Protein AF-A0A1B6FCB6-F1 (afdb_monomer_lite)

pLDDT: mean 85.63, std 16.5, range [36.84, 97.69]

Foldseek 3Di:
DDDDDDDPPPPPPDDPVDPPPVVVVVVVDPDDVVVVCVVVDPPVLVVLLVVLVVLLVVDPLLPDDDDDDPVVVVVSLLVVLVSSLVSCSCPCLVVDDPVVSVSSLVSSLVSVCVRPVSNSVCCCVVQVVVLVCCVPVNDPVSVVVNVCSSVVND

Sequence (154 aa):
MSPTPGVSMMEEPAATVSVSLLDKFRKEASFNWEKMRLNIEDPEQLAVKYRVWRMLEQNHVFERRPTALSDEEKRLTAKQLIELHHSGVFDNIHTQCYKKRTRYIMTVNEATNLYNPSLSVKHALGVTLFANAILSLGTDRHKKFFNDVWEGKI

Structure (mmCIF, N/CA/C/O backbone):
data_AF-A0A1B6FCB6-F1
#
_entry.id   AF-A0A1B6FCB6-F1
#
loop_
_atom_site.group_PDB
_atom_site.id
_atom_site.type_symbol
_atom_site.label_atom_id
_atom_site.label_alt_id
_atom_site.label_comp_id
_atom_site.label_asym_id
_atom_site.label_entity_id
_atom_site.label_seq_id
_atom_site.pdbx_PDB_ins_code
_atom_site.Cartn_x
_atom_site.Cartn_y
_atom_site.Cartn_z
_atom_site.occupancy
_atom_site.B_iso_or_equiv
_atom_site.auth_seq_id
_atom_site.auth_comp_id
_atom_site.auth_asym_id
_atom_site.auth_atom_id
_atom_site.pdbx_PDB_model_num
ATOM 1 N N . MET A 1 1 ? 18.555 22.188 67.533 1.00 43.06 1 MET A N 1
ATOM 2 C CA . MET A 1 1 ? 18.518 22.156 66.057 1.00 43.06 1 MET A CA 1
ATOM 3 C C . MET A 1 1 ? 17.663 20.974 65.652 1.00 43.06 1 MET A C 1
ATOM 5 O O . MET A 1 1 ? 18.099 19.838 65.765 1.00 43.06 1 MET A O 1
ATOM 9 N N . SER A 1 2 ? 16.405 21.247 65.335 1.00 38.94 2 SER A N 1
ATOM 10 C CA . SER A 1 2 ? 15.399 20.261 64.941 1.00 38.94 2 SER A CA 1
ATOM 11 C C . SER A 1 2 ? 15.587 19.937 63.454 1.00 38.94 2 SER A C 1
ATOM 13 O O . SER A 1 2 ? 15.741 20.884 62.680 1.00 38.94 2 SER A O 1
ATOM 15 N N . PRO A 1 3 ? 15.585 18.664 63.025 1.00 39.31 3 PRO A N 1
ATOM 16 C CA . PRO A 1 3 ? 15.655 18.343 61.610 1.00 39.31 3 PRO A CA 1
ATOM 17 C C . PRO A 1 3 ? 14.285 18.560 60.957 1.00 39.31 3 PRO A C 1
ATOM 19 O O . PRO A 1 3 ? 13.244 18.195 61.504 1.00 39.31 3 PRO A O 1
ATOM 22 N N . THR A 1 4 ? 14.302 19.201 59.794 1.00 44.34 4 THR A N 1
ATOM 23 C CA . THR A 1 4 ? 13.161 19.473 58.916 1.00 44.34 4 THR A CA 1
ATOM 24 C C . THR A 1 4 ? 12.507 18.167 58.434 1.00 44.34 4 THR A C 1
ATOM 26 O O . THR A 1 4 ? 13.232 17.222 58.114 1.00 44.34 4 THR A O 1
ATOM 29 N N . PRO A 1 5 ? 11.166 18.079 58.324 1.00 43.72 5 PRO A N 1
ATOM 30 C CA . PRO A 1 5 ? 10.506 16.896 57.781 1.00 43.72 5 PRO A CA 1
ATOM 31 C C . PRO A 1 5 ? 10.718 16.825 56.267 1.00 43.72 5 PRO A C 1
ATOM 33 O O . PRO A 1 5 ? 10.498 17.803 55.551 1.00 43.72 5 PRO A O 1
ATOM 36 N N . GLY A 1 6 ? 11.149 15.656 55.794 1.00 39.31 6 GLY A N 1
ATOM 37 C CA . GLY A 1 6 ? 11.317 15.361 54.379 1.00 39.31 6 GLY A CA 1
ATOM 38 C C . GLY A 1 6 ? 10.006 15.516 53.613 1.00 39.31 6 GLY A C 1
ATOM 39 O O . GLY A 1 6 ? 8.966 14.990 54.008 1.00 39.31 6 GLY A O 1
ATOM 40 N N . VAL A 1 7 ? 10.075 16.235 52.495 1.00 43.25 7 VAL A N 1
ATOM 41 C CA . VAL A 1 7 ? 9.021 16.272 51.484 1.00 43.25 7 VAL A CA 1
ATOM 42 C C . VAL A 1 7 ? 8.939 14.873 50.879 1.00 43.25 7 VAL A C 1
ATOM 44 O O . VAL A 1 7 ? 9.771 14.485 50.062 1.00 43.25 7 VAL A O 1
ATOM 47 N N . SER A 1 8 ? 7.949 14.097 51.317 1.00 41.72 8 SER A N 1
ATOM 48 C CA . SER A 1 8 ? 7.507 12.902 50.609 1.00 41.72 8 SER A CA 1
ATOM 49 C C . SER A 1 8 ? 6.892 13.374 49.294 1.00 41.72 8 SER A C 1
ATOM 51 O O . SER A 1 8 ? 5.743 13.812 49.252 1.00 41.72 8 SER A O 1
ATOM 53 N N . MET A 1 9 ? 7.696 13.371 48.228 1.00 36.84 9 MET A N 1
ATOM 54 C CA . MET A 1 9 ? 7.165 13.436 46.874 1.00 36.84 9 MET A CA 1
ATOM 55 C C . MET A 1 9 ? 6.403 12.135 46.656 1.00 36.84 9 MET A C 1
ATOM 57 O O . MET A 1 9 ? 7.003 11.073 46.509 1.00 36.84 9 MET A O 1
ATOM 61 N N . MET A 1 10 ? 5.077 12.225 46.736 1.00 38.28 10 MET A N 1
ATOM 62 C CA . MET A 1 10 ? 4.185 11.190 46.242 1.00 38.28 10 MET A CA 1
ATOM 63 C C . MET A 1 10 ? 4.555 10.947 44.779 1.00 38.28 10 MET A C 1
ATOM 65 O O . MET A 1 10 ? 4.301 11.795 43.926 1.00 38.28 10 MET A O 1
ATOM 69 N N . GLU A 1 11 ? 5.202 9.816 44.508 1.00 40.84 11 GLU A N 1
ATOM 70 C CA . GLU A 1 11 ? 5.254 9.256 43.166 1.00 40.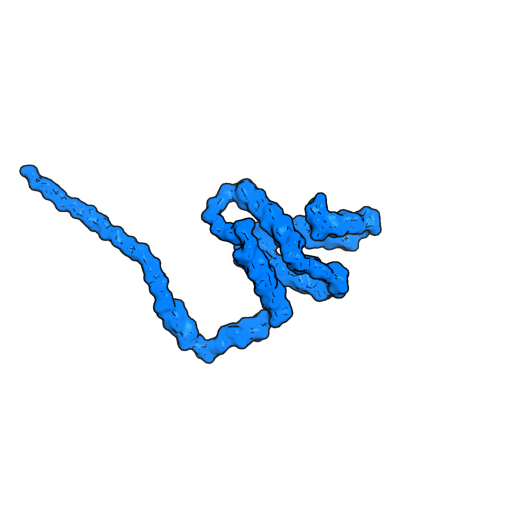84 11 GLU A CA 1
ATOM 71 C C . GLU A 1 11 ? 3.807 9.053 42.718 1.00 40.84 11 GLU A C 1
ATOM 73 O O . GLU A 1 11 ? 3.060 8.258 43.289 1.00 40.84 11 GLU A O 1
ATOM 78 N N . GLU A 1 12 ? 3.395 9.843 41.733 1.00 42.38 12 GLU A N 1
ATOM 79 C CA . GLU A 1 12 ? 2.123 9.690 41.050 1.00 42.38 12 GLU A CA 1
ATOM 80 C C . GLU A 1 12 ? 2.137 8.308 40.371 1.00 42.38 12 GLU A C 1
ATOM 82 O O . GLU A 1 12 ? 2.981 8.067 39.501 1.00 42.38 12 GLU A O 1
ATOM 87 N N . PRO A 1 13 ? 1.284 7.349 40.781 1.00 40.38 13 PRO A N 1
ATOM 88 C CA . PRO A 1 13 ? 1.347 6.017 40.214 1.00 40.38 13 PRO A CA 1
ATOM 89 C C . PRO A 1 13 ? 0.907 6.101 38.756 1.00 40.38 13 PRO A C 1
ATOM 91 O O . PRO A 1 13 ? -0.230 6.469 38.454 1.00 40.38 13 PRO A O 1
ATOM 94 N N . ALA A 1 14 ? 1.843 5.762 37.865 1.00 47.25 14 ALA A N 1
ATOM 95 C CA . ALA A 1 14 ? 1.645 5.648 36.431 1.00 47.25 14 ALA A CA 1
ATOM 96 C C . ALA A 1 14 ? 0.283 5.011 36.139 1.00 47.25 14 ALA A C 1
ATOM 98 O O . ALA A 1 14 ? 0.005 3.891 36.577 1.00 47.25 14 ALA A O 1
ATOM 99 N N . ALA A 1 15 ? -0.566 5.762 35.434 1.00 47.34 15 ALA A N 1
ATOM 100 C CA . ALA A 1 15 ? -1.922 5.378 35.096 1.00 47.34 15 ALA A CA 1
ATOM 101 C C . ALA A 1 15 ? -1.939 3.965 34.503 1.00 47.34 15 ALA A C 1
ATOM 103 O O . ALA A 1 15 ? -1.626 3.741 33.333 1.00 47.34 15 ALA A O 1
ATOM 104 N N . THR A 1 16 ? -2.351 3.003 35.322 1.00 49.72 16 THR A N 1
ATOM 105 C CA . THR A 1 16 ? -2.862 1.724 34.858 1.00 49.72 16 THR A CA 1
ATOM 106 C C . THR A 1 16 ? -4.172 2.049 34.159 1.00 49.72 16 THR A C 1
ATOM 108 O O . THR A 1 16 ? -5.237 2.054 34.772 1.00 49.72 16 THR A O 1
ATOM 111 N N . VAL A 1 17 ? -4.090 2.432 32.878 1.00 53.88 17 VAL A N 1
ATOM 112 C CA . VAL A 1 17 ? -5.258 2.630 32.018 1.00 53.88 17 VAL A CA 1
ATOM 113 C C . VAL A 1 17 ? -5.994 1.304 32.010 1.00 53.88 17 VAL A C 1
ATOM 115 O O . VAL A 1 17 ? -5.611 0.337 31.354 1.00 53.88 17 VAL A O 1
ATOM 118 N N . SER A 1 18 ? -7.005 1.256 32.868 1.00 54.03 18 SER A N 1
ATOM 119 C CA . SER A 1 18 ? -7.743 0.063 33.205 1.00 54.03 18 SER A CA 1
ATOM 120 C C . SER A 1 18 ? -8.328 -0.515 31.930 1.00 54.03 18 SER A C 1
ATOM 122 O O . SER A 1 18 ? -9.034 0.177 31.191 1.00 54.03 18 SER A O 1
ATOM 124 N N . VAL A 1 19 ? -8.112 -1.808 31.736 1.00 57.91 19 VAL A N 1
ATOM 125 C CA . VAL A 1 19 ? -8.792 -2.640 30.739 1.00 57.91 19 VAL A CA 1
ATOM 126 C C . VAL A 1 19 ? -10.332 -2.447 30.790 1.00 57.91 19 VAL A C 1
ATOM 128 O O . VAL A 1 19 ? -11.022 -2.740 29.825 1.00 57.91 19 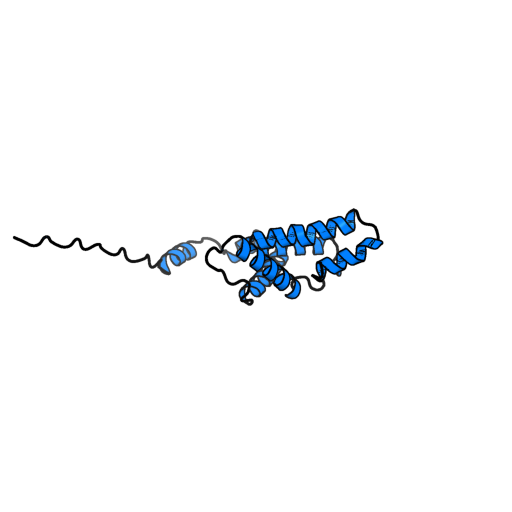VAL A O 1
ATOM 131 N N . SER A 1 20 ? -10.886 -1.837 31.851 1.00 73.50 20 SER A N 1
ATOM 132 C CA . SER A 1 20 ? -12.320 -1.651 32.085 1.00 73.50 20 SER A CA 1
ATOM 133 C C . SER A 1 20 ? -12.998 -0.431 31.428 1.00 73.50 20 SER A C 1
ATOM 135 O O . S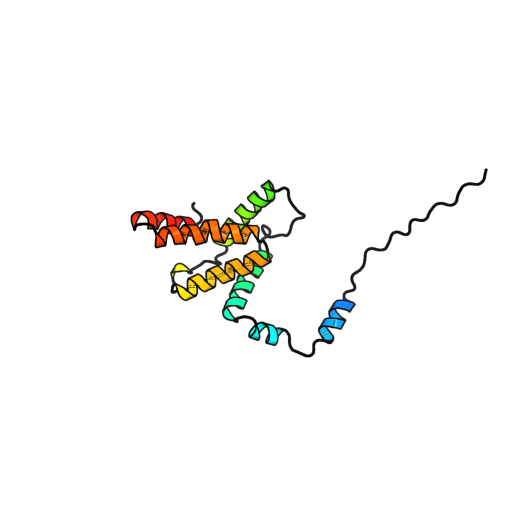ER A 1 20 ? -14.195 -0.516 31.150 1.00 73.50 20 SER A O 1
ATOM 137 N N . LEU A 1 21 ? -12.313 0.689 31.142 1.00 87.69 21 LEU A N 1
ATOM 138 C CA . LEU A 1 21 ? -12.981 1.878 30.563 1.00 87.69 21 LEU A CA 1
ATOM 139 C C . LEU A 1 21 ? -13.288 1.718 29.069 1.00 87.69 21 LEU A C 1
ATOM 141 O O . LEU A 1 21 ? -14.377 2.073 28.621 1.00 87.69 21 LEU A O 1
ATOM 145 N N . LEU A 1 22 ? -12.364 1.137 28.300 1.00 88.19 22 LEU A N 1
ATOM 146 C CA . LEU A 1 22 ? -12.601 0.841 26.883 1.00 88.19 22 LEU A CA 1
ATOM 147 C C . LEU A 1 22 ? -13.727 -0.182 26.711 1.00 88.19 22 LEU A C 1
ATOM 149 O O . LEU A 1 22 ? -14.550 -0.048 25.810 1.00 88.19 22 LEU A O 1
ATOM 153 N N . ASP A 1 23 ? -13.798 -1.170 27.600 1.00 89.81 23 ASP A N 1
ATOM 154 C CA . ASP A 1 23 ? -14.852 -2.181 27.574 1.00 89.81 23 ASP A CA 1
ATOM 155 C C . ASP A 1 23 ? -16.224 -1.604 27.910 1.00 89.81 23 ASP A C 1
ATOM 157 O O . ASP A 1 23 ? -17.218 -2.020 27.311 1.00 89.81 23 ASP A O 1
ATOM 161 N N . LYS A 1 24 ? -16.289 -0.616 28.813 1.00 91.38 24 LYS A N 1
ATOM 162 C CA . LYS A 1 24 ? -17.522 0.132 29.078 1.00 91.38 24 LYS A CA 1
ATOM 163 C C . LYS A 1 24 ? -18.041 0.784 27.793 1.00 91.38 24 LYS A C 1
ATOM 165 O O . LYS A 1 24 ? -19.162 0.499 27.384 1.00 91.38 24 LYS A O 1
ATOM 170 N N . PHE A 1 25 ? -17.206 1.564 27.107 1.00 89.62 25 PHE A N 1
ATOM 171 C CA . PHE A 1 25 ? -17.618 2.254 25.879 1.00 89.62 25 PHE A CA 1
ATOM 172 C C . PHE A 1 25 ? -17.909 1.299 24.711 1.00 89.62 25 PHE A C 1
ATOM 174 O O . PHE A 1 25 ? -18.832 1.542 23.937 1.00 89.62 25 PHE A O 1
ATOM 181 N N . ARG A 1 26 ? -17.188 0.175 24.592 1.00 90.19 26 ARG A N 1
ATOM 182 C CA . ARG A 1 26 ? -17.492 -0.861 23.583 1.00 90.19 26 ARG A CA 1
ATOM 183 C C . ARG A 1 26 ? -18.880 -1.472 23.779 1.00 90.19 26 ARG A C 1
ATOM 185 O O . ARG A 1 26 ? -19.547 -1.762 22.791 1.00 90.19 26 ARG A O 1
ATOM 192 N N . LYS A 1 27 ? -19.312 -1.664 25.031 1.00 90.06 27 LYS A N 1
ATOM 193 C CA . LYS A 1 27 ? -20.643 -2.204 25.368 1.00 90.06 27 LYS A CA 1
ATOM 194 C C . LYS A 1 27 ? -21.775 -1.199 25.153 1.00 90.06 27 LYS A C 1
ATOM 196 O O . LYS A 1 27 ? -22.908 -1.618 24.957 1.00 90.06 27 LYS A O 1
ATOM 201 N N . GLU A 1 28 ? -21.478 0.098 25.178 1.00 93.62 28 GLU A N 1
ATOM 202 C CA . GLU A 1 28 ? -22.453 1.166 24.915 1.00 93.62 28 GLU A CA 1
ATOM 203 C C . GLU A 1 28 ? -22.772 1.339 23.417 1.00 93.62 28 GLU A C 1
ATOM 205 O O . GLU A 1 28 ? -23.705 2.062 23.065 1.00 93.62 28 GLU A O 1
ATOM 210 N N . ALA A 1 29 ? -22.036 0.676 22.516 1.00 93.06 29 ALA A N 1
ATOM 211 C CA . ALA A 1 29 ? -22.289 0.755 21.082 1.00 93.06 29 ALA A CA 1
ATOM 212 C C . ALA A 1 29 ? -23.681 0.201 20.722 1.00 93.06 29 ALA A C 1
ATOM 214 O O . ALA A 1 29 ? -23.976 -0.978 20.913 1.00 93.06 29 ALA A O 1
ATOM 215 N N . SER A 1 30 ? -24.527 1.046 20.129 1.00 95.19 30 SER A N 1
ATOM 216 C CA . SER A 1 30 ? -25.885 0.689 19.693 1.00 95.19 30 SER A CA 1
ATOM 217 C C . SER A 1 30 ? -25.939 -0.034 18.339 1.00 95.19 30 SER A C 1
ATOM 219 O O . SER A 1 30 ? -27.020 -0.365 17.852 1.00 95.19 30 SER A O 1
ATOM 221 N N . PHE A 1 31 ? -24.787 -0.283 17.711 1.00 94.31 31 PHE A N 1
ATOM 222 C CA . PHE A 1 31 ? -24.674 -0.903 16.394 1.00 94.31 31 PHE A CA 1
ATOM 223 C C . PHE A 1 31 ? -23.504 -1.893 16.333 1.00 94.31 31 PHE A C 1
ATOM 225 O O . PHE A 1 31 ? -22.563 -1.840 17.123 1.00 94.31 31 PHE A O 1
ATOM 232 N N . ASN A 1 32 ? -23.541 -2.798 15.351 1.00 93.19 32 ASN A N 1
ATOM 233 C CA . ASN A 1 32 ? -22.450 -3.737 15.097 1.00 93.19 32 ASN A CA 1
ATOM 234 C C . ASN A 1 32 ? -21.330 -3.042 14.294 1.00 93.19 32 ASN A C 1
ATOM 236 O O . ASN A 1 32 ? -21.531 -2.658 13.138 1.00 93.19 32 ASN A O 1
ATOM 240 N N . TRP A 1 33 ? -20.148 -2.903 14.901 1.00 92.00 33 TRP A N 1
ATOM 241 C CA . TRP A 1 33 ? -18.999 -2.221 14.296 1.00 92.00 33 TRP A CA 1
ATOM 242 C C . TRP A 1 33 ? -18.435 -2.943 13.061 1.00 92.00 33 TRP A C 1
ATOM 244 O O . TRP A 1 33 ? -17.939 -2.282 12.149 1.00 92.00 33 TRP A O 1
ATOM 254 N N . GLU A 1 34 ? -18.542 -4.272 12.986 1.00 91.31 34 GLU A N 1
ATOM 255 C CA . GLU A 1 34 ? -18.105 -5.057 11.823 1.00 91.31 34 GLU A CA 1
ATOM 256 C C . GLU A 1 34 ? -18.988 -4.743 10.618 1.00 91.31 34 GLU A C 1
ATOM 258 O O . GLU A 1 34 ? -18.488 -4.463 9.528 1.00 91.31 34 GLU A O 1
ATOM 263 N N . LYS A 1 35 ? -20.310 -4.689 10.833 1.00 93.69 35 LYS A N 1
ATOM 264 C CA . LYS A 1 35 ? -21.255 -4.249 9.803 1.00 93.69 35 LYS A CA 1
ATOM 265 C C . LYS A 1 35 ? -20.981 -2.807 9.399 1.00 93.69 35 LYS A C 1
ATOM 267 O O . LYS A 1 35 ? -20.955 -2.526 8.207 1.00 93.69 35 LYS A O 1
ATOM 272 N N . MET A 1 36 ? -20.741 -1.904 10.354 1.00 94.44 36 MET A N 1
ATOM 273 C CA . MET A 1 36 ? -20.381 -0.518 10.031 1.00 94.44 36 MET A CA 1
ATOM 274 C C . MET A 1 36 ? -19.141 -0.467 9.130 1.00 94.44 36 MET A C 1
ATOM 276 O O . MET A 1 36 ? -19.157 0.216 8.111 1.00 94.44 36 MET A O 1
ATOM 280 N N . ARG A 1 37 ? -18.096 -1.235 9.451 1.00 92.88 37 ARG A N 1
ATOM 281 C CA . ARG A 1 37 ? -16.866 -1.278 8.655 1.00 92.88 37 ARG A CA 1
ATOM 282 C C . ARG A 1 37 ? -17.115 -1.729 7.216 1.00 92.88 37 ARG A C 1
ATOM 284 O O . ARG A 1 37 ? -16.624 -1.076 6.306 1.00 92.88 37 ARG A O 1
ATOM 291 N N . LEU A 1 38 ? -17.914 -2.778 7.015 1.00 92.94 38 LEU A N 1
ATOM 292 C CA . LEU A 1 38 ? -18.279 -3.270 5.678 1.00 92.94 38 LEU A CA 1
ATOM 293 C C . LEU A 1 38 ? -19.173 -2.300 4.885 1.00 92.94 38 LEU A C 1
ATOM 295 O O . LEU A 1 38 ? -19.272 -2.425 3.670 1.00 92.94 38 LEU A O 1
ATOM 299 N N . ASN A 1 39 ? -19.835 -1.349 5.553 1.00 93.50 39 ASN A N 1
ATOM 300 C CA . ASN A 1 39 ? -20.590 -0.283 4.885 1.00 93.50 39 ASN A CA 1
ATOM 301 C C . ASN A 1 39 ? -19.713 0.925 4.523 1.00 93.50 39 ASN A C 1
ATOM 303 O O . ASN A 1 39 ? -20.038 1.655 3.591 1.00 93.50 39 ASN A O 1
ATOM 307 N N . ILE A 1 40 ? -18.629 1.161 5.266 1.00 93.19 40 ILE A N 1
ATOM 308 C CA . ILE A 1 40 ? -17.696 2.272 5.022 1.00 93.19 40 ILE A CA 1
ATOM 309 C C . ILE A 1 40 ? -16.656 1.891 3.968 1.00 93.19 40 ILE A C 1
ATOM 311 O O . ILE A 1 40 ? -16.247 2.729 3.166 1.00 93.19 40 ILE A O 1
ATOM 315 N N . GLU A 1 41 ? -16.203 0.642 3.989 1.00 91.69 41 GLU A N 1
ATOM 316 C CA . GLU A 1 41 ? -15.066 0.186 3.207 1.00 91.69 41 GLU A CA 1
ATOM 317 C C . GLU A 1 41 ? -15.415 -1.035 2.358 1.00 91.69 41 GLU A C 1
ATOM 319 O O . GLU A 1 41 ? -16.077 -1.968 2.811 1.00 91.69 41 GLU A O 1
ATOM 324 N N . ASP A 1 42 ? -14.920 -1.034 1.120 1.00 93.69 42 ASP A N 1
ATOM 325 C CA . ASP A 1 42 ? -15.078 -2.149 0.197 1.00 93.69 42 ASP A CA 1
ATOM 326 C C . ASP A 1 42 ? -14.406 -3.429 0.747 1.00 93.69 42 ASP A C 1
ATOM 328 O O . ASP A 1 42 ? -13.226 -3.391 1.123 1.00 93.69 42 ASP A O 1
ATOM 332 N N . PRO A 1 43 ? -15.112 -4.577 0.779 1.00 94.56 43 PRO A N 1
ATOM 333 C CA . PRO A 1 43 ? -14.577 -5.814 1.346 1.00 94.56 43 PRO A CA 1
ATOM 334 C C . PRO A 1 43 ? -13.309 -6.339 0.660 1.00 94.56 43 PRO A C 1
ATOM 336 O O . PRO A 1 43 ? -12.443 -6.900 1.338 1.00 94.56 43 PRO A O 1
ATOM 339 N N . GLU A 1 44 ? -13.165 -6.161 -0.659 1.00 92.69 44 GLU A N 1
ATOM 340 C CA . GLU A 1 44 ? -11.964 -6.600 -1.381 1.00 92.69 44 GLU A CA 1
ATOM 341 C C . GLU A 1 44 ? -10.763 -5.749 -0.970 1.00 92.69 44 GLU A C 1
ATOM 343 O O . GLU A 1 44 ? -9.686 -6.275 -0.678 1.00 92.69 44 GLU A O 1
ATOM 348 N N . GLN A 1 45 ? -10.951 -4.432 -0.874 1.00 94.50 45 GLN A N 1
ATOM 349 C CA . GLN A 1 45 ? -9.900 -3.528 -0.409 1.00 94.50 45 GLN A CA 1
ATOM 350 C C . GLN A 1 45 ? -9.501 -3.820 1.031 1.00 94.50 45 GLN A C 1
ATOM 352 O O . GLN A 1 45 ? -8.311 -3.889 1.348 1.00 94.50 45 GLN A O 1
ATOM 357 N N . LEU A 1 46 ? -10.491 -4.053 1.888 1.00 95.56 46 LEU A N 1
ATOM 358 C CA . LEU A 1 46 ? -10.269 -4.394 3.279 1.00 95.56 46 LEU A CA 1
ATOM 359 C C . LEU A 1 46 ? -9.433 -5.679 3.415 1.00 95.56 46 LEU A C 1
ATOM 361 O O . LEU A 1 46 ? -8.493 -5.727 4.213 1.00 95.56 46 LEU A O 1
ATOM 365 N N . ALA A 1 47 ? -9.710 -6.696 2.594 1.00 95.44 47 ALA A N 1
ATOM 366 C CA . ALA A 1 47 ? -8.919 -7.924 2.552 1.00 95.44 47 ALA A CA 1
ATOM 367 C C . ALA A 1 47 ? -7.458 -7.669 2.138 1.00 95.44 47 ALA A C 1
ATOM 369 O O . ALA A 1 47 ? -6.541 -8.244 2.736 1.00 95.44 47 ALA A O 1
ATOM 370 N N . VAL A 1 48 ? -7.221 -6.771 1.172 1.00 96.44 48 VAL A N 1
ATOM 371 C CA . VAL A 1 48 ? -5.864 -6.349 0.781 1.00 96.44 48 VAL A CA 1
ATOM 372 C C . VAL A 1 48 ? -5.153 -5.657 1.943 1.00 96.44 48 VAL A C 1
ATOM 374 O O . VAL A 1 48 ? -4.018 -6.023 2.252 1.00 96.44 48 VAL A O 1
ATOM 377 N N . LYS A 1 49 ? -5.812 -4.723 2.643 1.00 97.25 49 LYS A N 1
ATOM 378 C CA . LYS A 1 49 ? -5.213 -4.044 3.806 1.00 97.25 49 LYS A CA 1
ATOM 379 C C . LYS A 1 49 ? -4.822 -5.034 4.900 1.00 97.25 49 LYS A C 1
ATOM 381 O O . LYS A 1 49 ? -3.695 -4.994 5.383 1.00 97.25 49 LYS A O 1
ATOM 386 N N . TYR A 1 50 ? -5.694 -5.990 5.221 1.00 96.25 50 TYR A N 1
ATOM 387 C CA . TYR A 1 50 ? -5.380 -7.045 6.188 1.00 96.25 50 TYR A CA 1
ATOM 388 C C . TYR A 1 50 ? -4.258 -7.981 5.741 1.00 96.25 50 TYR A C 1
ATOM 390 O O . TYR A 1 50 ? -3.521 -8.494 6.583 1.00 96.25 50 TYR A O 1
ATOM 398 N N . ARG A 1 51 ? -4.121 -8.251 4.439 1.00 97.00 51 ARG A N 1
ATOM 399 C CA . ARG A 1 51 ? -2.969 -8.998 3.915 1.00 97.00 51 ARG A CA 1
ATOM 400 C C . ARG A 1 51 ? -1.674 -8.226 4.167 1.00 97.00 51 ARG A C 1
ATOM 402 O O . ARG A 1 51 ? -0.719 -8.819 4.657 1.00 97.00 51 ARG A O 1
ATOM 409 N N . VAL A 1 52 ? -1.667 -6.924 3.880 1.00 97.69 52 VAL A N 1
ATOM 410 C CA . VAL A 1 52 ? -0.510 -6.052 4.126 1.00 97.69 52 VAL A CA 1
ATOM 411 C C . VAL A 1 52 ? -0.190 -5.997 5.617 1.00 97.69 52 VAL A C 1
ATOM 413 O O . VAL A 1 52 ? 0.931 -6.307 5.990 1.00 97.69 52 VAL A O 1
ATOM 416 N N . TRP A 1 53 ? -1.152 -5.683 6.487 1.00 97.19 53 TRP A N 1
ATOM 417 C CA . TRP A 1 53 ? -0.879 -5.548 7.923 1.00 97.19 53 TRP A CA 1
ATOM 418 C C . TRP A 1 53 ? -0.390 -6.841 8.569 1.00 97.19 53 TRP A C 1
ATOM 420 O O . TRP A 1 53 ? 0.565 -6.787 9.332 1.00 97.19 53 TRP A O 1
ATOM 430 N N . ARG A 1 54 ? -0.946 -8.004 8.199 1.00 96.94 54 ARG A N 1
ATOM 431 C CA . ARG A 1 54 ? -0.425 -9.297 8.675 1.00 96.94 54 ARG A CA 1
ATOM 432 C C . ARG A 1 54 ? 1.020 -9.533 8.246 1.00 96.94 54 ARG A C 1
ATOM 434 O O . ARG A 1 54 ? 1.808 -10.042 9.031 1.00 96.94 54 ARG A O 1
ATOM 441 N N . MET A 1 55 ? 1.368 -9.152 7.019 1.00 96.38 55 MET A N 1
ATOM 442 C CA . MET A 1 55 ? 2.745 -9.234 6.536 1.00 96.38 55 MET A CA 1
ATOM 443 C C . MET A 1 55 ? 3.675 -8.313 7.338 1.00 96.38 55 MET A C 1
ATOM 445 O O . MET A 1 55 ? 4.743 -8.752 7.757 1.00 96.38 55 MET A O 1
ATOM 449 N N . LEU A 1 56 ? 3.250 -7.073 7.607 1.00 96.12 56 LEU A N 1
ATOM 450 C CA . LEU A 1 56 ? 4.022 -6.130 8.423 1.00 96.12 56 LEU A CA 1
ATOM 451 C C . LEU A 1 56 ? 4.213 -6.656 9.854 1.00 96.12 56 LEU A C 1
ATOM 453 O O . LEU A 1 56 ? 5.323 -6.624 10.369 1.00 96.12 56 LEU A O 1
ATOM 457 N N . GLU A 1 57 ? 3.155 -7.177 10.481 1.00 95.19 57 GLU A N 1
ATOM 458 C CA . GLU A 1 57 ? 3.191 -7.732 11.844 1.00 95.19 57 GLU A CA 1
ATOM 459 C C . GLU A 1 57 ? 4.152 -8.919 11.984 1.00 95.19 57 GLU A C 1
ATOM 461 O O . GLU A 1 57 ? 4.764 -9.098 13.033 1.00 95.19 57 GLU A O 1
ATOM 466 N N . GLN A 1 58 ? 4.294 -9.730 10.936 1.00 94.75 58 GLN A N 1
ATOM 467 C CA . GLN A 1 58 ? 5.150 -10.918 10.941 1.00 94.75 58 GLN A CA 1
ATOM 468 C C . GLN A 1 58 ? 6.632 -10.608 10.695 1.00 94.75 58 GLN A C 1
ATOM 470 O O . GLN A 1 58 ? 7.477 -11.479 10.910 1.00 94.75 58 GLN A O 1
ATOM 475 N N . ASN A 1 59 ? 6.968 -9.401 10.233 1.00 94.38 59 ASN A N 1
ATOM 476 C CA . ASN A 1 59 ? 8.325 -9.053 9.834 1.00 94.38 59 ASN A CA 1
ATOM 477 C C . ASN A 1 59 ? 8.950 -8.028 10.796 1.00 94.38 59 ASN A C 1
ATOM 479 O O . ASN A 1 59 ? 8.549 -6.869 10.869 1.00 94.38 59 ASN A O 1
ATOM 483 N N . HIS A 1 60 ? 10.006 -8.462 11.491 1.00 93.62 60 HIS A N 1
ATOM 484 C CA . HIS A 1 60 ? 10.743 -7.686 12.497 1.00 93.62 60 HIS A CA 1
ATOM 485 C C . HIS A 1 60 ? 11.284 -6.331 11.993 1.00 93.62 60 HIS A C 1
ATOM 487 O O . HIS A 1 60 ? 11.501 -5.405 12.777 1.00 93.62 60 HIS A O 1
ATOM 493 N N . VAL A 1 61 ? 11.491 -6.163 10.681 1.00 94.38 61 VAL A N 1
ATOM 494 C CA . VAL A 1 61 ? 11.914 -4.881 10.082 1.00 94.38 61 VAL A CA 1
ATOM 495 C C . VAL A 1 61 ? 10.838 -3.791 10.243 1.00 94.38 61 VAL A C 1
ATOM 497 O O . VAL A 1 61 ? 11.144 -2.595 10.192 1.00 94.38 61 VAL A O 1
ATOM 500 N N . PHE A 1 62 ? 9.587 -4.183 10.492 1.00 94.88 62 PHE A N 1
ATOM 501 C CA . PHE A 1 62 ? 8.454 -3.295 10.752 1.00 94.88 62 PHE A CA 1
ATOM 502 C C . PHE A 1 62 ? 8.092 -3.194 12.244 1.00 94.88 62 PHE A C 1
ATOM 504 O O . PHE A 1 62 ? 7.055 -2.627 12.603 1.00 94.88 62 PHE A O 1
ATOM 511 N N . GLU A 1 63 ? 8.944 -3.665 13.152 1.00 92.12 63 GLU A N 1
ATOM 512 C CA . GLU A 1 63 ? 8.760 -3.375 14.573 1.00 92.12 63 GLU A CA 1
ATOM 513 C C . GLU A 1 63 ? 8.859 -1.866 14.834 1.00 92.12 63 GLU A C 1
ATOM 515 O O . GLU A 1 63 ? 9.767 -1.181 14.351 1.00 92.12 63 GLU A O 1
ATOM 520 N N . ARG A 1 64 ? 7.906 -1.328 15.605 1.00 86.12 64 ARG A N 1
ATOM 521 C CA . ARG A 1 64 ? 7.915 0.089 15.980 1.00 86.12 64 ARG A CA 1
ATOM 522 C C . ARG A 1 64 ? 9.083 0.356 16.922 1.00 86.12 64 ARG A C 1
ATOM 524 O O . ARG A 1 64 ? 9.183 -0.254 17.982 1.00 86.12 64 ARG A O 1
ATOM 531 N N . ARG A 1 65 ? 9.938 1.305 16.546 1.00 82.12 65 ARG A N 1
ATOM 532 C CA . ARG A 1 65 ? 11.068 1.766 17.359 1.00 82.12 65 ARG A CA 1
ATOM 533 C C . ARG A 1 65 ? 10.778 3.164 17.911 1.00 82.12 65 ARG A C 1
ATOM 535 O O . ARG A 1 65 ? 10.073 3.925 17.245 1.00 82.12 65 ARG A O 1
ATOM 542 N N . PRO A 1 66 ? 11.306 3.517 19.096 1.00 76.50 66 PRO A N 1
ATOM 543 C CA . PRO A 1 66 ? 11.312 4.900 19.564 1.00 76.50 66 PRO A CA 1
ATOM 544 C C . PRO A 1 66 ? 11.952 5.805 18.507 1.00 76.50 66 PRO A C 1
ATOM 546 O O . PRO A 1 66 ? 12.862 5.356 17.807 1.00 76.50 66 PRO A O 1
ATOM 549 N N . THR A 1 67 ? 11.461 7.041 18.390 1.00 67.44 67 THR A N 1
ATOM 550 C CA . THR A 1 67 ? 11.826 8.011 17.345 1.00 67.44 67 THR A CA 1
ATOM 551 C C . THR A 1 67 ? 13.327 7.987 17.064 1.00 67.44 67 THR A C 1
ATOM 553 O O . THR A 1 67 ? 14.136 8.289 17.943 1.00 67.44 67 THR A O 1
ATOM 556 N N . ALA A 1 68 ? 13.698 7.567 15.855 1.00 64.25 68 ALA A N 1
ATOM 557 C CA . ALA A 1 68 ? 15.093 7.444 15.465 1.00 64.25 68 ALA A CA 1
ATOM 558 C C . ALA A 1 68 ? 15.609 8.782 14.912 1.00 64.25 68 ALA A C 1
ATOM 560 O O . ALA A 1 68 ? 14.848 9.666 14.531 1.00 64.25 68 ALA A O 1
ATOM 561 N N . LEU A 1 69 ? 16.932 8.943 14.869 1.00 72.44 69 LEU A N 1
ATOM 562 C CA . LEU A 1 69 ? 17.562 10.047 14.144 1.00 72.44 69 LEU A CA 1
ATOM 563 C C . LEU A 1 69 ? 17.178 9.970 12.655 1.00 72.44 69 LEU A C 1
ATOM 565 O O . LEU A 1 69 ? 17.114 8.874 12.094 1.00 72.44 69 LEU A O 1
ATOM 569 N N . SER A 1 70 ? 17.000 11.126 12.006 1.00 82.19 70 SER A N 1
ATOM 570 C CA . SER A 1 70 ? 16.481 11.236 10.629 1.00 82.19 70 SER A CA 1
ATOM 571 C C . SER A 1 70 ? 17.168 10.311 9.607 1.00 82.19 70 SER A C 1
ATOM 573 O O . SER A 1 70 ? 16.511 9.787 8.708 1.00 82.19 70 SER A O 1
ATOM 575 N N . ASP A 1 71 ? 18.476 10.063 9.726 1.00 89.31 71 ASP A N 1
ATOM 576 C CA . ASP A 1 71 ? 19.193 9.206 8.772 1.00 89.31 71 ASP A CA 1
ATOM 577 C C . ASP A 1 71 ? 18.949 7.706 8.983 1.00 89.31 71 ASP A C 1
ATOM 579 O O . ASP A 1 71 ? 18.835 6.964 8.001 1.00 89.31 71 ASP A O 1
ATOM 583 N N . GLU A 1 72 ? 18.784 7.246 10.227 1.00 89.44 72 GLU A N 1
ATOM 584 C CA . GLU A 1 72 ? 18.416 5.846 10.471 1.00 89.44 72 GLU A CA 1
ATOM 585 C C . GLU A 1 72 ? 16.964 5.591 10.057 1.00 89.44 72 GLU A C 1
ATOM 587 O O . GLU A 1 72 ? 16.674 4.533 9.501 1.00 89.44 72 GLU A O 1
ATOM 592 N N . GLU A 1 73 ? 16.067 6.571 10.207 1.00 88.94 73 GLU A N 1
ATOM 593 C CA . GLU A 1 73 ? 14.698 6.482 9.679 1.00 88.94 73 GLU A CA 1
ATOM 594 C C . GLU A 1 73 ? 14.682 6.331 8.152 1.00 88.94 73 GLU A C 1
ATOM 596 O O . GLU A 1 73 ? 13.964 5.478 7.617 1.00 88.94 73 GLU A O 1
ATOM 601 N N . LYS A 1 74 ? 15.510 7.099 7.428 1.00 91.38 74 LYS A N 1
ATOM 602 C CA . LYS A 1 74 ? 15.653 6.963 5.965 1.00 91.38 74 LYS A CA 1
ATOM 603 C C . LYS A 1 74 ? 16.173 5.581 5.577 1.00 91.38 74 LYS A C 1
ATOM 605 O O . LYS A 1 74 ? 15.649 4.973 4.635 1.00 91.38 74 LYS A O 1
ATOM 610 N N . ARG A 1 75 ? 17.192 5.081 6.289 1.00 92.69 75 ARG A N 1
ATOM 611 C CA . ARG A 1 75 ? 17.793 3.763 6.034 1.00 92.69 75 ARG A CA 1
ATOM 612 C C . ARG A 1 75 ? 16.811 2.635 6.336 1.00 92.69 75 ARG A C 1
ATOM 614 O O . ARG A 1 75 ? 16.677 1.716 5.530 1.00 92.69 75 ARG A O 1
ATOM 621 N N . LEU A 1 76 ? 16.091 2.726 7.451 1.00 93.38 76 LEU A N 1
ATOM 622 C CA . LEU A 1 76 ? 15.047 1.778 7.827 1.00 93.38 76 LEU A CA 1
ATOM 623 C C . LEU A 1 76 ? 13.917 1.776 6.797 1.00 93.38 76 LEU A C 1
ATOM 625 O O . LEU A 1 76 ? 13.554 0.713 6.309 1.00 93.38 76 LEU A O 1
ATOM 629 N N . THR A 1 77 ? 13.435 2.950 6.388 1.00 94.38 77 THR A N 1
ATOM 630 C CA . THR A 1 77 ? 12.382 3.072 5.368 1.00 94.38 77 THR A CA 1
ATOM 631 C C . THR A 1 77 ? 12.821 2.469 4.029 1.00 94.38 77 THR A C 1
ATOM 633 O O . THR A 1 77 ? 12.021 1.850 3.333 1.00 94.38 77 THR A O 1
ATOM 636 N N . ALA A 1 78 ? 14.100 2.608 3.655 1.00 93.38 78 ALA A N 1
ATOM 637 C CA . ALA A 1 78 ? 14.644 1.945 2.467 1.00 93.38 78 ALA A CA 1
ATOM 638 C C . ALA A 1 78 ? 14.590 0.413 2.585 1.00 93.38 78 ALA A C 1
ATOM 640 O O . ALA A 1 78 ? 14.137 -0.248 1.655 1.00 93.38 78 ALA A O 1
ATOM 641 N N . LYS A 1 79 ? 14.997 -0.142 3.733 1.00 94.69 79 LYS A N 1
ATOM 642 C CA . LYS A 1 79 ? 14.920 -1.588 3.997 1.00 94.69 79 LYS A CA 1
ATOM 643 C C . LYS A 1 79 ? 13.476 -2.086 3.992 1.00 94.69 79 LYS A C 1
ATOM 645 O O . LYS A 1 79 ? 13.179 -3.072 3.337 1.00 94.69 79 LYS A O 1
ATOM 650 N N . GLN A 1 80 ? 12.577 -1.365 4.654 1.00 95.62 80 GLN A N 1
ATOM 651 C CA . GLN A 1 80 ? 11.147 -1.668 4.684 1.00 95.62 80 GLN A CA 1
ATOM 652 C C . GLN A 1 80 ? 10.522 -1.700 3.283 1.00 95.62 80 GLN A C 1
ATOM 654 O O . GLN A 1 80 ? 9.667 -2.540 3.019 1.00 95.62 80 GLN A O 1
ATOM 659 N N . LEU A 1 81 ? 10.953 -0.821 2.371 1.00 94.88 81 LEU A N 1
ATOM 660 C CA . LEU A 1 81 ? 10.488 -0.848 0.983 1.00 94.88 81 LEU A CA 1
ATOM 661 C C . LEU A 1 81 ? 10.929 -2.124 0.256 1.00 94.88 81 LEU A C 1
ATOM 663 O O . LEU A 1 81 ? 10.119 -2.726 -0.444 1.00 94.88 81 LEU A O 1
ATOM 667 N N . ILE A 1 82 ? 12.181 -2.547 0.448 1.00 93.12 82 ILE A N 1
ATOM 668 C CA . ILE A 1 82 ? 12.706 -3.792 -0.131 1.00 93.12 82 ILE A CA 1
ATOM 669 C C . ILE A 1 82 ? 11.907 -4.992 0.394 1.00 93.12 82 ILE A C 1
ATOM 671 O O . ILE A 1 82 ? 11.415 -5.796 -0.393 1.00 93.12 82 ILE A O 1
ATOM 675 N N . GLU A 1 83 ? 11.702 -5.068 1.712 1.00 94.75 83 GLU A N 1
ATOM 676 C CA . GLU A 1 83 ? 10.903 -6.127 2.343 1.00 94.75 83 GLU A CA 1
ATOM 677 C C . GLU A 1 83 ? 9.459 -6.147 1.823 1.00 94.75 83 GLU A C 1
ATOM 679 O O . GLU A 1 83 ? 8.924 -7.208 1.502 1.00 94.75 83 GLU A O 1
ATOM 684 N N . LEU A 1 84 ? 8.832 -4.976 1.665 1.00 94.62 84 LEU A N 1
ATOM 685 C CA . LEU A 1 84 ? 7.486 -4.864 1.104 1.00 94.62 84 LEU A CA 1
ATOM 686 C C . LEU A 1 84 ? 7.425 -5.418 -0.329 1.00 94.62 84 LEU A C 1
ATOM 688 O O . LEU A 1 84 ? 6.479 -6.137 -0.655 1.00 94.62 84 LEU A O 1
ATOM 692 N N . HIS A 1 85 ? 8.423 -5.137 -1.169 1.00 91.50 85 HIS A N 1
ATOM 693 C CA . HIS A 1 85 ? 8.484 -5.669 -2.535 1.00 91.50 85 HIS A CA 1
ATOM 694 C C . HIS A 1 85 ? 8.721 -7.185 -2.575 1.00 91.50 85 HIS A C 1
ATOM 696 O O . HIS A 1 85 ? 8.082 -7.875 -3.367 1.00 91.50 85 HIS A O 1
ATOM 702 N N . HIS A 1 86 ? 9.561 -7.719 -1.688 1.00 91.69 86 HIS A N 1
ATOM 703 C CA . HIS A 1 86 ? 9.839 -9.159 -1.611 1.00 91.69 86 HIS A CA 1
ATOM 704 C C . HIS A 1 86 ? 8.772 -9.971 -0.866 1.00 91.69 86 HIS A C 1
ATOM 706 O O . HIS A 1 86 ? 8.782 -11.198 -0.918 1.00 91.69 86 HIS A O 1
ATOM 712 N N . SER A 1 87 ? 7.819 -9.314 -0.204 1.00 92.88 87 SER A N 1
ATOM 713 C CA . SER A 1 87 ? 6.768 -9.979 0.576 1.00 92.88 87 SER A CA 1
ATOM 714 C C . SER A 1 87 ? 5.719 -10.745 -0.246 1.00 92.88 87 SER A C 1
ATOM 716 O O . SER A 1 87 ? 4.825 -11.382 0.317 1.00 92.88 87 SER A O 1
ATOM 718 N N . GLY A 1 88 ? 5.755 -10.616 -1.573 1.00 91.62 88 GLY A N 1
ATOM 719 C CA . GLY A 1 88 ? 4.745 -11.156 -2.481 1.00 91.62 88 GLY A CA 1
ATOM 720 C C . GLY A 1 88 ? 3.430 -10.365 -2.508 1.00 91.62 88 GLY A C 1
ATOM 721 O O . GLY A 1 88 ? 2.466 -10.750 -3.180 1.00 91.62 88 GLY A O 1
ATOM 722 N N . VAL A 1 89 ? 3.337 -9.229 -1.801 1.00 93.88 89 VAL A N 1
ATOM 723 C CA . VAL A 1 89 ? 2.150 -8.352 -1.835 1.00 93.88 89 VAL A CA 1
ATOM 724 C C . VAL A 1 89 ? 1.831 -7.885 -3.258 1.00 93.88 89 VAL A C 1
ATOM 726 O O . VAL A 1 89 ? 0.652 -7.760 -3.589 1.00 93.88 89 VAL A O 1
ATOM 729 N N . PHE A 1 90 ? 2.839 -7.692 -4.109 1.00 91.81 90 PHE A N 1
ATOM 730 C CA . PHE A 1 90 ? 2.669 -7.271 -5.503 1.00 91.81 90 PHE A CA 1
ATOM 731 C C . PHE A 1 90 ? 2.698 -8.427 -6.516 1.00 91.81 90 PHE A C 1
ATOM 733 O O . PHE A 1 90 ? 2.687 -8.183 -7.724 1.00 91.81 90 PHE A O 1
ATOM 740 N N . ASP A 1 91 ? 2.685 -9.681 -6.059 1.00 89.88 91 ASP A N 1
ATOM 741 C CA . ASP A 1 91 ? 2.696 -10.834 -6.958 1.00 89.88 91 ASP A CA 1
ATOM 742 C C . ASP A 1 91 ? 1.500 -10.812 -7.904 1.00 89.88 91 ASP A C 1
ATOM 744 O O . ASP A 1 91 ? 0.366 -10.510 -7.522 1.00 89.88 91 ASP A O 1
ATOM 748 N N . ASN A 1 92 ? 1.755 -11.165 -9.164 1.00 86.12 92 ASN A N 1
ATOM 749 C CA . ASN A 1 92 ? 0.754 -11.215 -10.228 1.00 86.12 92 ASN A CA 1
ATOM 750 C C . ASN A 1 92 ? 0.046 -9.878 -10.505 1.00 86.12 92 ASN A C 1
ATOM 752 O O . ASN A 1 92 ? -0.933 -9.845 -11.250 1.00 86.12 92 ASN A O 1
ATOM 756 N N . ILE A 1 93 ? 0.527 -8.747 -9.983 1.00 87.44 93 ILE A N 1
ATOM 757 C CA . ILE A 1 93 ? -0.152 -7.463 -10.188 1.00 87.44 93 ILE A CA 1
ATOM 758 C C . ILE A 1 93 ? -0.191 -7.047 -11.664 1.00 87.44 93 ILE A C 1
ATOM 760 O O . ILE A 1 93 ? -1.144 -6.414 -12.125 1.00 87.44 93 ILE A O 1
ATOM 764 N N . HIS A 1 94 ? 0.818 -7.458 -12.432 1.00 82.25 94 HIS A N 1
ATOM 765 C CA . HIS A 1 94 ? 0.911 -7.190 -13.863 1.00 82.25 94 HIS A CA 1
ATOM 766 C C . HIS A 1 94 ? -0.099 -7.990 -14.700 1.00 82.25 94 HIS A C 1
ATOM 768 O O . HIS A 1 94 ? -0.406 -7.561 -15.814 1.00 82.25 94 HIS A O 1
ATOM 774 N N . THR A 1 95 ? -0.651 -9.093 -14.170 1.00 87.25 95 THR A N 1
ATOM 775 C CA . THR A 1 95 ? -1.668 -9.911 -14.860 1.00 87.25 95 THR A CA 1
ATOM 776 C C . THR A 1 95 ? -3.068 -9.301 -14.763 1.00 87.25 95 THR A C 1
ATOM 778 O O . THR A 1 95 ? -3.950 -9.623 -15.556 1.00 87.25 95 THR A O 1
ATOM 781 N N . GLN A 1 96 ? -3.277 -8.379 -13.820 1.00 88.56 96 GLN A N 1
ATOM 782 C CA . GLN A 1 96 ? -4.554 -7.705 -13.614 1.00 88.56 96 GLN A CA 1
ATOM 783 C C . GLN A 1 96 ? -4.781 -6.596 -14.647 1.00 88.56 96 GLN A C 1
ATOM 785 O O . GLN A 1 96 ? -3.846 -5.911 -15.075 1.00 88.56 96 GLN A O 1
ATOM 790 N N . CYS A 1 97 ? -6.043 -6.339 -15.002 1.00 92.12 97 CYS A N 1
ATOM 791 C CA . CYS A 1 97 ? -6.380 -5.183 -15.834 1.00 92.12 97 CYS A CA 1
ATOM 792 C C . CYS A 1 97 ? -5.999 -3.867 -15.131 1.00 92.12 97 CYS A C 1
ATOM 794 O O . CYS A 1 97 ? -5.920 -3.806 -13.901 1.00 92.12 97 CYS A O 1
ATOM 796 N N . TYR A 1 98 ? -5.785 -2.800 -15.908 1.00 87.31 98 TYR A N 1
ATOM 797 C CA . TYR A 1 98 ? -5.289 -1.517 -15.395 1.00 87.31 98 TYR A CA 1
ATOM 798 C C . TYR A 1 98 ? -6.094 -1.000 -14.193 1.00 87.31 98 TYR A C 1
ATOM 800 O O . TYR A 1 98 ? -5.519 -0.732 -13.145 1.00 87.31 98 TYR A O 1
ATOM 808 N N . LYS A 1 99 ? -7.432 -0.955 -14.294 1.00 91.00 99 LYS A N 1
ATOM 809 C CA . LYS A 1 99 ? -8.307 -0.463 -13.215 1.00 91.00 99 LYS A CA 1
ATOM 810 C C . LYS A 1 99 ? -8.115 -1.236 -11.903 1.00 91.00 99 LYS A C 1
ATOM 812 O O . LYS A 1 99 ? -7.979 -0.615 -10.850 1.00 91.00 99 LYS A O 1
ATOM 817 N N . LYS A 1 100 ? -8.088 -2.574 -11.963 1.00 92.94 100 LYS A N 1
ATOM 818 C CA . LYS A 1 100 ? -7.908 -3.432 -10.778 1.00 92.94 100 LYS A CA 1
ATOM 819 C C . LYS A 1 100 ? -6.515 -3.270 -10.180 1.00 92.94 100 LYS A C 1
ATOM 821 O O . LYS A 1 100 ? -6.390 -3.075 -8.976 1.00 92.94 100 LYS A O 1
ATOM 826 N N . ARG A 1 101 ? -5.483 -3.275 -11.025 1.00 91.56 101 ARG A N 1
ATOM 827 C CA . ARG A 1 101 ? -4.090 -3.055 -10.621 1.00 91.56 101 ARG A CA 1
ATOM 828 C C . ARG A 1 101 ? -3.899 -1.706 -9.936 1.00 91.56 101 ARG A C 1
ATOM 830 O O . ARG A 1 101 ? -3.375 -1.672 -8.830 1.00 91.56 101 ARG A O 1
ATOM 837 N N . THR A 1 102 ? -4.371 -0.615 -10.535 1.00 91.44 102 THR A N 1
ATOM 838 C CA . THR A 1 102 ? -4.252 0.726 -9.945 1.00 91.44 102 THR A CA 1
ATOM 839 C C . THR A 1 102 ? -4.963 0.798 -8.596 1.00 91.44 102 THR A C 1
ATOM 841 O O . THR A 1 102 ? -4.379 1.275 -7.626 1.00 91.44 102 THR A O 1
ATOM 844 N N . ARG A 1 103 ? -6.188 0.259 -8.495 1.00 94.81 103 ARG A N 1
ATOM 845 C CA . ARG A 1 103 ? -6.925 0.216 -7.223 1.00 94.81 103 ARG A CA 1
ATOM 846 C C . ARG A 1 103 ? -6.173 -0.581 -6.155 1.00 94.81 103 ARG A C 1
ATOM 848 O O . ARG A 1 103 ? -6.079 -0.113 -5.027 1.00 94.81 103 ARG A O 1
ATOM 855 N N . TYR A 1 104 ? -5.605 -1.730 -6.521 1.00 95.62 104 TYR A N 1
ATOM 856 C CA . TYR A 1 104 ? -4.818 -2.567 -5.618 1.00 95.62 104 TYR A CA 1
ATOM 857 C C . TYR A 1 104 ? -3.573 -1.836 -5.094 1.00 95.62 104 TYR A C 1
ATOM 859 O O . TYR A 1 104 ? -3.379 -1.779 -3.883 1.00 95.62 104 TYR A O 1
ATOM 867 N N . ILE A 1 105 ? -2.774 -1.217 -5.977 1.00 94.69 105 ILE A N 1
ATOM 868 C CA . ILE A 1 105 ? -1.575 -0.445 -5.587 1.00 94.69 105 ILE A CA 1
ATOM 869 C C . ILE A 1 105 ? -1.959 0.678 -4.618 1.00 94.69 105 ILE A C 1
ATOM 871 O O . ILE A 1 105 ? -1.321 0.840 -3.580 1.00 94.69 105 ILE A O 1
ATOM 875 N N . MET A 1 106 ? -3.034 1.418 -4.912 1.00 95.12 106 MET A N 1
ATOM 876 C CA . MET A 1 106 ? -3.515 2.484 -4.028 1.00 95.12 106 MET A CA 1
ATOM 877 C C . MET A 1 106 ? -3.920 1.954 -2.649 1.00 95.12 106 MET A C 1
ATOM 879 O O . MET A 1 106 ? -3.586 2.573 -1.643 1.00 95.12 106 MET A O 1
ATOM 883 N N . THR A 1 107 ? -4.596 0.805 -2.586 1.00 97.06 107 THR A N 1
ATOM 884 C CA . THR A 1 107 ? -4.990 0.181 -1.316 1.00 97.06 107 THR A CA 1
ATOM 885 C C . THR A 1 107 ? -3.792 -0.325 -0.515 1.00 97.06 107 THR A C 1
ATOM 887 O O . THR A 1 107 ? -3.762 -0.139 0.701 1.00 97.06 107 THR A O 1
ATOM 890 N N . VAL A 1 108 ? -2.782 -0.906 -1.170 1.00 97.25 108 VAL A N 1
ATOM 891 C CA . VAL A 1 108 ? -1.521 -1.277 -0.505 1.00 97.25 108 VAL A CA 1
ATOM 892 C C . VAL A 1 108 ? -0.824 -0.036 0.051 1.00 97.25 108 VAL A C 1
ATOM 894 O O . VAL A 1 108 ? -0.385 -0.040 1.204 1.00 97.25 108 VAL A O 1
ATOM 897 N N . ASN A 1 109 ? -0.772 1.048 -0.727 1.00 97.19 109 ASN A N 1
ATOM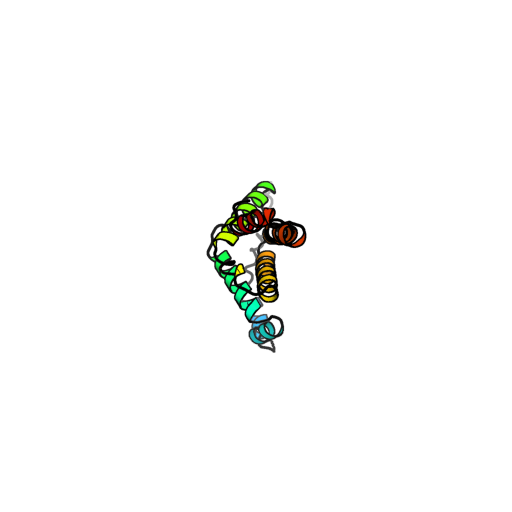 898 C CA . ASN A 1 109 ? -0.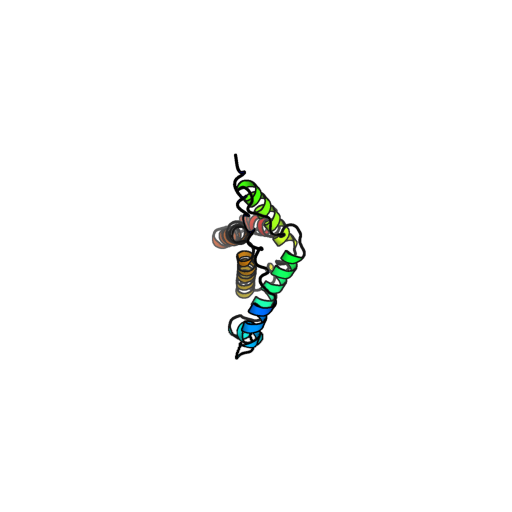162 2.297 -0.287 1.00 97.19 109 ASN A CA 1
ATOM 899 C C . ASN A 1 109 ? -0.915 2.922 0.899 1.00 97.19 109 ASN A C 1
ATOM 901 O O . ASN A 1 109 ? -0.292 3.385 1.849 1.00 97.19 109 ASN A O 1
ATOM 905 N N . GLU A 1 110 ? -2.249 2.879 0.896 1.00 96.81 110 GLU A N 1
ATOM 906 C CA . GLU A 1 110 ? -3.081 3.337 2.015 1.00 96.81 110 GLU A CA 1
ATOM 907 C C . GLU A 1 110 ? -2.839 2.513 3.290 1.00 96.81 110 GLU A C 1
ATOM 909 O O . GLU A 1 110 ? -2.627 3.081 4.363 1.00 96.81 110 GLU A O 1
ATOM 914 N N . ALA A 1 111 ? -2.802 1.180 3.172 1.00 97.19 111 ALA A N 1
ATOM 915 C CA . ALA A 1 111 ? -2.489 0.284 4.287 1.00 97.19 111 ALA A CA 1
ATOM 916 C C . ALA A 1 111 ? -1.111 0.590 4.889 1.00 97.19 111 ALA A C 1
ATOM 918 O O . ALA A 1 111 ? -0.953 0.621 6.110 1.00 97.19 111 ALA A O 1
ATOM 919 N N . THR A 1 112 ? -0.138 0.849 4.015 1.00 96.69 112 THR A N 1
ATOM 920 C CA . THR A 1 112 ? 1.242 1.193 4.369 1.00 96.69 112 THR A CA 1
ATOM 921 C C . THR A 1 112 ? 1.320 2.559 5.046 1.00 96.69 112 THR A C 1
ATOM 923 O O . THR A 1 112 ? 2.021 2.711 6.044 1.00 96.69 112 THR A O 1
ATOM 926 N N . ASN A 1 113 ? 0.560 3.542 4.559 1.00 97.00 113 ASN A N 1
ATOM 927 C CA . ASN A 1 113 ? 0.524 4.900 5.097 1.00 97.00 113 ASN A CA 1
ATOM 928 C C . ASN A 1 113 ? 0.030 4.956 6.548 1.00 97.00 113 ASN A C 1
ATOM 930 O O . ASN A 1 113 ? 0.560 5.725 7.344 1.00 97.00 113 ASN A O 1
ATOM 934 N N . LEU A 1 114 ? -0.958 4.124 6.896 1.00 95.00 114 LEU A N 1
ATOM 935 C CA . LEU A 1 114 ? -1.476 4.011 8.266 1.00 95.00 114 LEU A CA 1
ATOM 936 C C . LEU A 1 114 ? -0.436 3.464 9.255 1.00 95.00 114 LEU A C 1
ATOM 938 O O . LEU A 1 114 ? -0.541 3.704 10.458 1.00 95.00 114 LEU A O 1
ATOM 942 N N . TYR A 1 115 ? 0.559 2.733 8.754 1.00 93.62 115 TYR A N 1
ATOM 943 C CA . TYR A 1 115 ? 1.666 2.220 9.548 1.00 93.62 115 TYR A CA 1
ATOM 944 C C . TYR A 1 115 ? 2.862 3.189 9.563 1.00 93.62 115 TYR A C 1
ATOM 946 O O . TYR A 1 115 ? 3.286 3.612 10.638 1.00 93.62 115 TYR A O 1
ATOM 954 N N . ASN A 1 116 ? 3.397 3.540 8.387 1.00 92.88 116 ASN A N 1
ATOM 955 C CA . ASN A 1 116 ? 4.548 4.426 8.208 1.00 92.88 116 ASN A CA 1
ATOM 956 C C . ASN A 1 116 ? 4.343 5.323 6.964 1.00 92.88 116 ASN A C 1
ATOM 958 O O . ASN A 1 116 ? 4.529 4.863 5.830 1.00 92.88 116 ASN A O 1
ATOM 962 N N . PRO A 1 117 ? 4.024 6.617 7.149 1.00 94.06 117 PRO A N 1
ATOM 963 C CA . PRO A 1 117 ? 3.867 7.564 6.047 1.00 94.06 117 PRO A CA 1
ATOM 964 C C . PRO A 1 117 ? 5.117 7.719 5.168 1.00 94.06 117 PRO A C 1
ATOM 966 O O . PRO A 1 117 ? 4.994 7.848 3.950 1.00 94.06 117 PRO A O 1
ATOM 969 N N . SER A 1 118 ? 6.323 7.645 5.741 1.00 94.25 118 SER A N 1
ATOM 970 C CA . SER A 1 118 ? 7.577 7.750 4.978 1.00 94.25 118 SER A CA 1
ATOM 971 C C . SER A 1 118 ? 7.733 6.598 3.986 1.00 94.25 118 SER A C 1
ATOM 973 O O . SER A 1 118 ? 8.183 6.805 2.859 1.00 94.25 118 SER A O 1
ATOM 975 N N . LEU A 1 119 ? 7.319 5.390 4.377 1.00 95.25 119 LEU A N 1
ATOM 976 C CA . LEU A 1 119 ? 7.324 4.216 3.505 1.00 95.25 119 LEU A CA 1
ATOM 977 C C . LEU A 1 119 ? 6.305 4.352 2.368 1.00 95.25 119 LEU A C 1
ATOM 979 O O . LEU A 1 119 ? 6.647 4.094 1.215 1.00 95.25 119 LEU A O 1
ATOM 983 N N . SER A 1 120 ? 5.095 4.823 2.684 1.00 96.81 120 SER A N 1
ATOM 984 C CA . SER A 1 120 ? 4.055 5.141 1.694 1.00 96.81 120 SER A CA 1
ATOM 985 C C . SER A 1 120 ? 4.563 6.136 0.647 1.00 96.81 120 SER A C 1
ATOM 987 O O . SER A 1 120 ? 4.524 5.859 -0.550 1.00 96.81 120 SER A O 1
ATOM 989 N N . VAL A 1 121 ? 5.141 7.262 1.074 1.00 96.19 121 VAL A N 1
ATOM 990 C CA . VAL A 1 121 ? 5.682 8.270 0.146 1.00 96.19 121 VAL A CA 1
ATOM 991 C C . VAL A 1 121 ? 6.825 7.698 -0.692 1.00 96.19 121 VAL A C 1
ATOM 993 O O . VAL A 1 121 ? 6.872 7.923 -1.904 1.00 96.19 121 VAL A O 1
ATOM 996 N N . LYS A 1 122 ? 7.726 6.921 -0.078 1.00 94.75 122 LYS A N 1
ATOM 997 C CA . LYS A 1 122 ? 8.853 6.311 -0.792 1.00 94.75 122 LYS A CA 1
ATOM 998 C C . LYS A 1 122 ? 8.387 5.322 -1.863 1.00 94.75 122 LYS A C 1
ATOM 1000 O O . LYS A 1 122 ? 8.938 5.337 -2.959 1.00 94.75 122 LYS A O 1
ATOM 1005 N N . HIS A 1 123 ? 7.357 4.522 -1.588 1.00 94.81 123 HIS A N 1
ATOM 1006 C CA . HIS A 1 123 ? 6.753 3.631 -2.580 1.00 94.81 123 HIS A CA 1
ATOM 1007 C C . HIS A 1 123 ? 5.992 4.412 -3.667 1.00 94.81 123 HIS A C 1
ATOM 1009 O O . HIS A 1 123 ? 6.197 4.192 -4.863 1.00 94.81 123 HIS A O 1
ATOM 1015 N N . ALA A 1 124 ? 5.144 5.366 -3.275 1.00 94.94 124 ALA A N 1
ATOM 1016 C CA . ALA A 1 124 ? 4.326 6.138 -4.206 1.00 94.94 124 ALA A CA 1
ATOM 1017 C C . ALA A 1 124 ? 5.175 6.935 -5.209 1.00 94.94 124 ALA A C 1
ATOM 1019 O O . ALA A 1 124 ? 4.890 6.907 -6.406 1.00 94.94 124 ALA A O 1
ATOM 1020 N N . LEU A 1 125 ? 6.229 7.611 -4.745 1.00 93.94 125 LEU A N 1
ATOM 1021 C CA . LEU A 1 125 ? 7.100 8.412 -5.609 1.00 93.94 125 LEU A CA 1
ATOM 1022 C C . LEU A 1 125 ? 8.187 7.569 -6.282 1.00 93.94 125 LEU A C 1
ATOM 1024 O O . LEU A 1 125 ? 8.365 7.663 -7.495 1.00 93.94 125 LEU A O 1
ATOM 1028 N N . GLY A 1 126 ? 8.899 6.751 -5.503 1.00 89.75 126 GLY A N 1
ATOM 1029 C CA . GLY A 1 126 ? 10.069 6.010 -5.980 1.00 89.75 126 GLY A CA 1
ATOM 1030 C C . GLY A 1 126 ? 9.721 4.864 -6.921 1.00 89.75 126 GLY A C 1
ATOM 1031 O O . GLY A 1 126 ? 10.482 4.581 -7.838 1.00 89.75 126 GLY A O 1
ATOM 1032 N N . VAL A 1 127 ? 8.555 4.243 -6.736 1.00 91.38 127 VAL A N 1
ATOM 1033 C CA . VAL A 1 127 ? 8.134 3.086 -7.533 1.00 91.38 127 VAL A CA 1
ATOM 1034 C C . VAL A 1 127 ? 6.993 3.482 -8.456 1.00 91.38 127 VAL A C 1
ATOM 1036 O O . VAL A 1 127 ? 7.133 3.451 -9.676 1.00 91.38 127 VAL A O 1
ATOM 1039 N N . THR A 1 128 ? 5.857 3.900 -7.894 1.00 91.75 128 THR A N 1
ATOM 1040 C CA . THR A 1 128 ? 4.622 4.041 -8.680 1.00 91.75 128 THR A CA 1
ATOM 1041 C C . THR A 1 128 ? 4.676 5.221 -9.653 1.00 91.75 128 THR A C 1
ATOM 1043 O O . THR A 1 128 ? 4.391 5.048 -10.840 1.00 91.75 128 THR A O 1
ATOM 1046 N N . LEU A 1 129 ? 5.048 6.419 -9.192 1.00 92.50 129 LEU A N 1
ATOM 1047 C CA . LEU A 1 129 ? 5.133 7.605 -10.049 1.00 92.50 129 LEU A CA 1
ATOM 1048 C C . LEU A 1 129 ? 6.227 7.447 -11.107 1.00 92.50 129 LEU A C 1
ATOM 1050 O O . LEU A 1 129 ? 5.981 7.729 -12.278 1.00 92.50 129 LEU A O 1
ATOM 1054 N N . PHE A 1 130 ? 7.402 6.957 -10.709 1.00 92.25 130 PHE A N 1
ATOM 1055 C CA . PHE A 1 130 ? 8.507 6.713 -11.631 1.00 92.25 130 PHE A CA 1
ATOM 1056 C C . PHE A 1 130 ? 8.133 5.690 -12.716 1.00 92.25 130 PHE A C 1
ATOM 1058 O O . PHE A 1 130 ? 8.257 5.984 -13.907 1.00 92.25 130 PHE A O 1
ATOM 1065 N N . ALA A 1 131 ? 7.563 4.541 -12.339 1.00 90.38 131 ALA A N 1
ATOM 1066 C CA . ALA A 1 131 ? 7.095 3.535 -13.292 1.00 90.38 131 ALA A CA 1
ATOM 1067 C C . ALA A 1 131 ? 6.009 4.085 -14.238 1.00 90.38 131 ALA A C 1
ATOM 1069 O O . ALA A 1 131 ? 6.041 3.824 -15.443 1.00 90.38 131 ALA A O 1
ATOM 1070 N N . ASN A 1 132 ? 5.073 4.887 -13.722 1.00 89.69 132 ASN A N 1
ATOM 1071 C CA . ASN A 1 132 ? 4.036 5.521 -14.540 1.00 89.69 132 ASN A CA 1
ATOM 1072 C C . ASN A 1 132 ? 4.604 6.562 -15.511 1.00 89.69 132 ASN A C 1
ATOM 1074 O O . ASN A 1 132 ? 4.121 6.652 -16.642 1.00 89.69 132 ASN A O 1
ATOM 1078 N N . ALA A 1 133 ? 5.626 7.321 -15.109 1.00 93.50 133 ALA A N 1
ATOM 1079 C CA . ALA A 1 133 ? 6.303 8.267 -15.991 1.0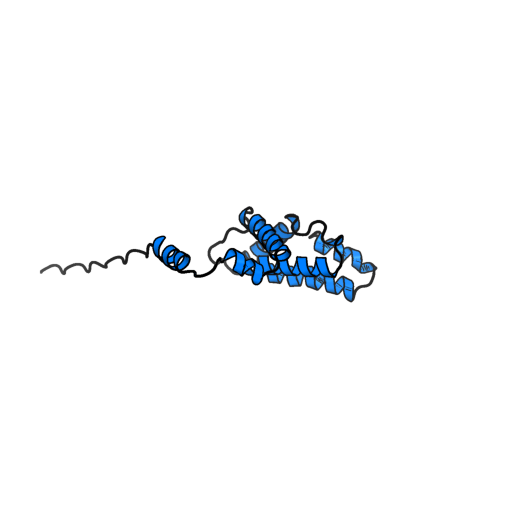0 93.50 133 ALA A CA 1
ATOM 1080 C C . ALA A 1 133 ? 6.984 7.536 -17.158 1.00 93.50 133 ALA A C 1
ATOM 1082 O O . ALA A 1 133 ? 6.837 7.955 -18.305 1.00 93.50 133 ALA A O 1
ATOM 1083 N N . ILE A 1 134 ? 7.636 6.398 -16.893 1.00 91.81 134 ILE A N 1
ATOM 1084 C CA . ILE A 1 134 ? 8.228 5.550 -17.939 1.00 91.81 134 ILE A CA 1
ATOM 1085 C C . ILE A 1 134 ? 7.155 5.041 -18.906 1.00 91.81 134 ILE A C 1
ATOM 1087 O O . ILE A 1 134 ? 7.346 5.125 -20.116 1.00 91.81 134 ILE A O 1
ATOM 1091 N N . LEU A 1 135 ? 6.027 4.536 -18.396 1.00 88.25 135 LEU A N 1
ATOM 1092 C CA . LEU A 1 135 ? 4.951 4.020 -19.249 1.00 88.25 135 LEU A CA 1
ATOM 1093 C C . LEU A 1 135 ? 4.243 5.107 -20.066 1.00 88.25 135 LEU A C 1
ATOM 1095 O O . LEU A 1 135 ? 3.792 4.824 -21.171 1.00 88.25 135 LEU A O 1
ATOM 1099 N N . SER A 1 136 ? 4.106 6.316 -19.517 1.00 90.75 136 SER A N 1
ATOM 1100 C CA . SER A 1 136 ? 3.297 7.378 -20.134 1.00 90.75 136 SER A CA 1
ATOM 1101 C C . SER A 1 136 ? 4.105 8.294 -21.050 1.00 90.75 136 SER A C 1
ATOM 1103 O O . SER A 1 136 ? 3.556 8.833 -22.006 1.00 90.75 136 SER A O 1
ATOM 1105 N N . LEU A 1 137 ? 5.389 8.504 -20.743 1.00 94.44 137 LEU A N 1
ATOM 1106 C CA . LEU A 1 137 ? 6.266 9.450 -21.445 1.00 94.44 137 LEU A CA 1
ATOM 1107 C C . LEU A 1 137 ? 7.430 8.758 -22.166 1.00 94.44 137 LEU A C 1
ATOM 1109 O O . LEU A 1 137 ? 8.092 9.369 -23.003 1.00 94.44 137 LEU A O 1
ATOM 1113 N N . GLY A 1 138 ? 7.720 7.503 -21.820 1.00 91.19 138 GLY A N 1
ATOM 1114 C CA . GLY A 1 138 ? 8.817 6.743 -22.398 1.00 91.19 138 GLY A CA 1
ATOM 1115 C C . GLY A 1 138 ? 8.453 6.067 -23.718 1.00 91.19 138 GLY A C 1
ATOM 1116 O O . GLY A 1 138 ? 7.300 5.799 -24.035 1.00 91.19 138 GLY A O 1
ATOM 1117 N N . THR A 1 139 ? 9.488 5.746 -24.488 1.00 94.06 139 THR A N 1
ATOM 1118 C CA . THR A 1 139 ? 9.412 4.826 -25.634 1.00 94.06 139 THR A CA 1
ATOM 1119 C C . THR A 1 139 ? 9.636 3.370 -25.210 1.00 94.06 139 THR A C 1
ATOM 1121 O O . THR A 1 139 ? 10.134 3.116 -24.110 1.00 94.06 139 THR A O 1
ATOM 1124 N N . ASP A 1 140 ? 9.392 2.409 -26.109 1.00 92.38 140 ASP A N 1
ATOM 1125 C CA . ASP A 1 140 ? 9.603 0.967 -25.867 1.00 92.38 140 ASP A CA 1
ATOM 1126 C C . ASP A 1 140 ? 10.998 0.615 -25.324 1.00 92.38 140 ASP A C 1
ATOM 1128 O O . ASP A 1 140 ? 11.158 -0.331 -24.551 1.00 92.38 140 ASP A O 1
ATOM 1132 N N . ARG A 1 141 ? 12.016 1.418 -25.661 1.00 94.44 141 ARG A N 1
ATOM 1133 C CA . ARG A 1 141 ? 13.393 1.258 -25.165 1.00 94.44 141 ARG A CA 1
ATOM 1134 C C . ARG A 1 141 ? 13.498 1.360 -23.638 1.00 94.44 141 ARG A C 1
ATOM 1136 O O . ARG A 1 141 ? 14.431 0.805 -23.056 1.00 94.44 141 ARG A O 1
ATOM 1143 N N . HIS A 1 142 ? 12.557 2.047 -22.991 1.00 94.31 142 HIS A N 1
ATOM 1144 C CA . HIS A 1 142 ? 12.534 2.251 -21.542 1.00 94.31 142 HIS A CA 1
ATOM 1145 C C . HIS A 1 142 ? 11.748 1.174 -20.790 1.00 94.31 142 HIS A C 1
ATOM 1147 O O . HIS A 1 142 ? 11.805 1.132 -19.564 1.00 94.31 142 HIS A O 1
ATOM 1153 N N . LYS A 1 143 ? 11.065 0.262 -21.494 1.00 89.12 143 LYS A N 1
ATOM 1154 C CA . LYS A 1 143 ? 10.244 -0.787 -20.869 1.00 89.12 143 LYS A CA 1
ATOM 1155 C C . LYS A 1 143 ? 11.040 -1.687 -19.916 1.00 89.12 143 LYS A C 1
ATOM 1157 O O . LYS A 1 143 ? 10.484 -2.167 -18.936 1.00 89.12 143 LYS A O 1
ATOM 1162 N N . LYS A 1 144 ? 12.345 -1.865 -20.154 1.00 92.69 144 LYS A N 1
ATOM 1163 C CA . LYS A 1 144 ? 13.239 -2.581 -19.228 1.00 92.69 144 LYS A CA 1
ATOM 1164 C C . LYS A 1 144 ? 13.274 -1.943 -17.833 1.00 92.69 144 LYS A C 1
ATOM 1166 O O . LYS A 1 144 ? 13.131 -2.652 -16.851 1.00 92.69 144 LYS A O 1
ATOM 1171 N N . PHE A 1 145 ? 13.336 -0.611 -17.759 1.00 92.31 145 PHE A N 1
ATOM 1172 C CA . PHE A 1 145 ? 13.406 0.120 -16.495 1.00 92.31 145 PHE A CA 1
ATOM 1173 C C . PHE A 1 145 ? 12.089 0.045 -15.727 1.00 92.31 145 PHE A C 1
ATOM 1175 O O . PHE A 1 145 ? 12.094 0.006 -14.505 1.00 92.31 145 PHE A O 1
ATOM 1182 N N . PHE A 1 146 ? 10.958 -0.034 -16.436 1.00 88.69 146 PHE A N 1
ATOM 1183 C CA . PHE A 1 146 ? 9.680 -0.322 -15.794 1.00 88.69 146 PHE A CA 1
ATOM 1184 C C . PHE A 1 146 ? 9.733 -1.659 -15.042 1.00 88.69 146 PHE A C 1
ATOM 1186 O O . PHE A 1 146 ? 9.344 -1.707 -13.881 1.00 88.69 146 PHE A O 1
ATOM 1193 N N . ASN A 1 147 ? 10.244 -2.722 -15.670 1.00 87.06 147 ASN A N 1
ATOM 1194 C CA . ASN A 1 147 ? 10.369 -4.024 -15.011 1.00 87.06 147 ASN A CA 1
ATOM 1195 C C . ASN A 1 147 ? 11.384 -3.979 -13.858 1.00 87.06 147 ASN A C 1
ATOM 1197 O O . ASN A 1 147 ? 11.077 -4.447 -12.766 1.00 87.06 147 ASN A O 1
ATOM 1201 N N . ASP A 1 148 ? 12.545 -3.353 -14.075 1.00 89.38 148 ASP A N 1
ATOM 1202 C CA . ASP A 1 148 ? 13.613 -3.260 -13.073 1.00 89.38 148 ASP A CA 1
ATOM 1203 C C . ASP A 1 148 ? 13.140 -2.584 -11.770 1.00 89.38 148 ASP A C 1
ATOM 1205 O O . ASP A 1 148 ? 13.516 -3.025 -10.686 1.00 89.38 148 ASP A O 1
ATOM 1209 N N . VAL A 1 149 ? 12.267 -1.571 -11.854 1.00 88.69 149 VAL A N 1
ATOM 1210 C CA . VAL A 1 149 ? 11.671 -0.891 -10.684 1.00 88.69 149 VAL A CA 1
ATOM 1211 C C . VAL A 1 149 ? 10.777 -1.824 -9.870 1.00 88.69 149 VAL A C 1
ATOM 1213 O O . VAL A 1 149 ? 10.845 -1.842 -8.642 1.00 88.69 149 VAL A O 1
ATOM 1216 N N . TRP A 1 150 ? 9.925 -2.609 -10.532 1.00 83.88 150 TRP A N 1
ATOM 1217 C CA . TRP A 1 150 ? 9.026 -3.539 -9.839 1.00 83.88 150 TRP A CA 1
ATOM 1218 C C . TRP A 1 150 ? 9.776 -4.736 -9.245 1.00 83.88 150 TRP A C 1
ATOM 1220 O O . TRP A 1 150 ? 9.373 -5.239 -8.196 1.00 83.88 150 TRP A O 1
ATOM 1230 N N . GLU A 1 151 ? 10.891 -5.124 -9.866 1.00 82.75 151 GLU A N 1
ATOM 1231 C CA . GLU A 1 151 ? 11.823 -6.153 -9.388 1.00 82.75 151 GLU A CA 1
ATOM 1232 C C . GLU A 1 151 ? 12.824 -5.635 -8.335 1.00 82.75 151 GLU A C 1
ATOM 1234 O O . GLU A 1 151 ? 13.622 -6.417 -7.823 1.00 82.75 151 GLU A O 1
ATOM 1239 N N . GLY A 1 152 ? 12.804 -4.338 -8.001 1.00 78.50 152 GLY A N 1
ATOM 1240 C CA . GLY A 1 152 ? 13.680 -3.746 -6.983 1.00 78.50 152 GLY A CA 1
ATOM 1241 C C . GLY A 1 152 ? 15.159 -3.652 -7.383 1.00 78.50 152 GLY A C 1
ATOM 1242 O O . GLY A 1 152 ? 16.029 -3.637 -6.512 1.00 78.50 152 GLY A O 1
ATOM 1243 N N . LYS A 1 153 ? 15.463 -3.611 -8.686 1.00 82.56 153 LYS A N 1
ATOM 1244 C CA . LYS A 1 153 ? 16.833 -3.525 -9.226 1.00 82.56 153 LYS A CA 1
ATOM 1245 C C . LYS A 1 153 ? 17.377 -2.097 -9.317 1.00 82.56 153 LYS A C 1
ATOM 1247 O O . LYS A 1 153 ? 18.596 -1.937 -9.401 1.00 82.56 153 LYS A O 1
ATOM 1252 N N . ILE A 1 154 ? 16.499 -1.091 -9.344 1.00 75.06 154 ILE A N 1
ATOM 1253 C CA . ILE A 1 154 ? 16.822 0.344 -9.438 1.00 75.06 154 ILE A CA 1
ATOM 1254 C C . ILE A 1 154 ? 15.897 1.185 -8.565 1.00 75.06 154 ILE A C 1
ATOM 1256 O O . ILE A 1 154 ? 14.747 0.746 -8.337 1.00 75.06 154 ILE A O 1
#

Organism: NCBI:txid1464854

Secondary structure (DSSP, 8-state):
-PPPPP------------HHHHHHHHHT-SS-HHHHHHHHS-HHHHHHHHHHHHHHHH-GGG---S---HHHHHHHHHHHHHHHHHTTTTTTGGGS-HHHHHHHHHHHHHHHHHH-HHHHHHHIIIIIIHHHHHHHH--GGGHHHHHHHHTT--

Radius of gyration: 23.59 Å; chains: 1; bounding box: 45×33×92 Å